Protein AF-A0A3D2Q3T4-F1 (afdb_monomer_lite)

Sequence (61 aa):
MGPRVQNLFAQEGIVALMGATGNVDDVVRDFLKGSYIEGESLCEHGLFPHQDCEHEHHHEE

Radius of gyration: 15.59 Å; chains: 1; bounding box: 29×42×34 Å

pLDDT: mean 75.61, std 19.37, range [38.47, 96.94]

Structure (mmCIF, N/CA/C/O backbone):
data_AF-A0A3D2Q3T4-F1
#
_entry.id   AF-A0A3D2Q3T4-F1
#
loop_
_atom_site.group_PDB
_atom_site.id
_atom_site.type_symbol
_atom_site.label_atom_id
_atom_site.label_alt_id
_atom_site.label_comp_id
_atom_site.label_asym_id
_atom_site.label_entity_id
_atom_site.label_seq_id
_atom_site.pdbx_PDB_ins_code
_atom_site.Cartn_x
_atom_site.Cartn_y
_atom_site.Cartn_z
_atom_site.occupancy
_atom_site.B_iso_or_equiv
_atom_site.auth_seq_id
_atom_site.auth_comp_id
_atom_site.auth_asym_id
_atom_site.auth_atom_id
_atom_site.pdbx_PDB_model_num
ATOM 1 N N . MET A 1 1 ? 5.221 7.711 0.137 1.00 80.94 1 MET A N 1
ATOM 2 C CA . MET A 1 1 ? 3.991 8.337 0.682 1.00 80.94 1 MET A CA 1
ATOM 3 C C . MET A 1 1 ? 4.360 9.087 1.952 1.00 80.94 1 MET A C 1
ATOM 5 O O . MET A 1 1 ? 5.036 8.508 2.791 1.00 80.94 1 MET A O 1
ATOM 9 N N . GLY A 1 2 ? 3.959 10.354 2.092 1.00 83.44 2 GLY A N 1
ATOM 10 C CA . GLY A 1 2 ? 4.371 11.182 3.233 1.00 83.44 2 GLY A CA 1
ATOM 11 C C . GLY A 1 2 ? 3.666 10.845 4.563 1.00 83.44 2 GLY A C 1
ATOM 12 O O . GLY A 1 2 ? 2.606 10.213 4.542 1.00 83.44 2 GLY A O 1
ATOM 13 N N . PRO A 1 3 ? 4.200 11.322 5.707 1.00 84.81 3 PRO A N 1
ATOM 14 C CA . PRO A 1 3 ? 3.697 10.996 7.050 1.00 84.81 3 PRO A CA 1
ATOM 15 C C . PRO A 1 3 ? 2.230 11.375 7.289 1.00 84.81 3 PRO A C 1
ATOM 17 O O . PRO A 1 3 ? 1.492 10.647 7.940 1.00 84.81 3 PRO A O 1
ATOM 20 N N . ARG A 1 4 ? 1.767 12.485 6.700 1.00 89.62 4 ARG A N 1
ATOM 21 C CA . ARG A 1 4 ? 0.375 12.948 6.835 1.00 89.62 4 ARG A CA 1
ATOM 22 C C . ARG A 1 4 ? -0.644 11.909 6.360 1.00 89.62 4 ARG A C 1
ATOM 24 O O . ARG A 1 4 ? -1.658 11.696 7.011 1.00 89.62 4 ARG A O 1
ATOM 31 N N . VAL A 1 5 ? -0.369 11.263 5.226 1.00 88.00 5 VAL A N 1
ATOM 32 C CA . VAL A 1 5 ? -1.274 10.264 4.636 1.00 88.00 5 VAL A CA 1
ATOM 33 C C . VAL A 1 5 ? -1.195 8.945 5.406 1.00 88.00 5 VAL A C 1
ATOM 35 O O . VAL A 1 5 ? -2.219 8.309 5.620 1.00 88.00 5 VAL A O 1
ATOM 38 N N . GLN A 1 6 ? -0.005 8.576 5.897 1.00 88.75 6 GLN A N 1
ATOM 39 C CA . GLN A 1 6 ? 0.164 7.424 6.793 1.00 88.75 6 GLN A CA 1
ATOM 40 C C . GLN A 1 6 ? -0.690 7.579 8.060 1.00 88.75 6 GLN A C 1
ATOM 42 O O . GLN A 1 6 ? -1.421 6.661 8.420 1.00 88.75 6 GLN A O 1
ATOM 47 N N . ASN A 1 7 ? -0.659 8.764 8.681 1.00 90.06 7 ASN A N 1
ATOM 48 C CA . ASN A 1 7 ? -1.456 9.064 9.869 1.00 90.06 7 ASN A CA 1
ATOM 49 C C . ASN A 1 7 ? -2.962 9.018 9.589 1.00 90.06 7 ASN A C 1
ATOM 51 O O . ASN A 1 7 ? -3.705 8.501 10.417 1.00 90.06 7 ASN A O 1
ATOM 55 N N . LEU A 1 8 ? -3.410 9.527 8.437 1.00 95.12 8 LEU A N 1
ATOM 56 C CA . LEU A 1 8 ? -4.819 9.460 8.044 1.00 95.12 8 LEU A CA 1
ATOM 57 C C . LEU A 1 8 ? -5.286 8.008 7.877 1.00 95.12 8 LEU A C 1
ATOM 59 O O . LEU A 1 8 ? -6.338 7.637 8.381 1.00 95.12 8 LEU A O 1
ATOM 63 N N . PHE A 1 9 ? -4.488 7.165 7.218 1.00 94.62 9 PHE A N 1
ATOM 64 C CA . PHE A 1 9 ? -4.819 5.749 7.070 1.00 94.62 9 PHE A CA 1
ATOM 65 C C . PHE A 1 9 ? -4.856 5.015 8.410 1.00 94.62 9 PHE A C 1
ATOM 67 O O . PHE A 1 9 ? -5.802 4.274 8.663 1.00 94.62 9 PHE A O 1
ATOM 74 N N . ALA A 1 10 ? -3.895 5.275 9.297 1.00 92.56 10 ALA A N 1
ATOM 75 C CA . ALA A 1 10 ? -3.870 4.666 10.623 1.00 92.56 10 ALA A CA 1
ATOM 76 C C . ALA A 1 10 ? -5.106 5.029 11.466 1.00 92.56 10 ALA A C 1
ATOM 78 O O . ALA A 1 10 ? -5.642 4.165 12.158 1.00 92.56 10 ALA A O 1
ATOM 79 N N . GLN A 1 11 ? -5.583 6.276 11.378 1.00 96.69 11 GLN A N 1
ATOM 80 C CA . GLN A 1 11 ? -6.796 6.732 12.072 1.00 96.69 11 GLN A CA 1
ATOM 81 C C . GLN A 1 11 ? -8.052 5.980 11.610 1.00 96.69 11 GLN A C 1
ATOM 83 O O . GLN A 1 11 ? -8.915 5.673 12.426 1.00 96.69 11 GLN A O 1
ATOM 88 N N . GLU A 1 12 ? -8.110 5.607 10.333 1.00 96.94 12 GLU A N 1
ATOM 89 C CA . GLU A 1 12 ? -9.219 4.848 9.742 1.00 96.94 12 GLU A CA 1
ATOM 90 C C . GLU A 1 12 ? -9.031 3.320 9.833 1.00 96.94 12 GLU A C 1
ATOM 92 O O . GLU A 1 12 ? -9.800 2.553 9.252 1.00 96.94 12 GLU A O 1
ATOM 97 N N . GLY A 1 13 ? -7.995 2.842 10.534 1.00 95.50 13 GLY A N 1
ATOM 98 C CA . GLY A 1 13 ? -7.689 1.410 10.636 1.00 95.50 13 GLY A CA 1
ATOM 99 C C . GLY A 1 13 ? -7.190 0.783 9.328 1.00 95.50 13 GLY A C 1
ATOM 100 O O . GLY A 1 13 ? -7.258 -0.435 9.154 1.00 95.50 13 GLY A O 1
ATOM 101 N N . ILE A 1 14 ? -6.689 1.600 8.400 1.00 95.44 14 ILE A N 1
ATOM 102 C CA . ILE A 1 14 ? -6.136 1.173 7.115 1.00 95.44 14 ILE A CA 1
ATOM 103 C C . ILE A 1 14 ? -4.625 0.967 7.263 1.00 95.44 14 ILE A C 1
ATOM 105 O O . ILE A 1 14 ? -3.882 1.877 7.631 1.00 95.44 14 ILE A O 1
ATOM 109 N N . VAL A 1 15 ? -4.153 -0.231 6.917 1.00 90.38 15 VAL A N 1
ATOM 110 C CA . VAL A 1 15 ? -2.721 -0.553 6.875 1.00 90.38 15 VAL A CA 1
ATOM 111 C C . VAL A 1 15 ? -2.164 -0.197 5.501 1.00 90.38 15 VAL A C 1
ATOM 113 O O . VAL A 1 15 ? -2.593 -0.746 4.487 1.00 90.38 15 VAL A O 1
ATOM 116 N N . ALA A 1 16 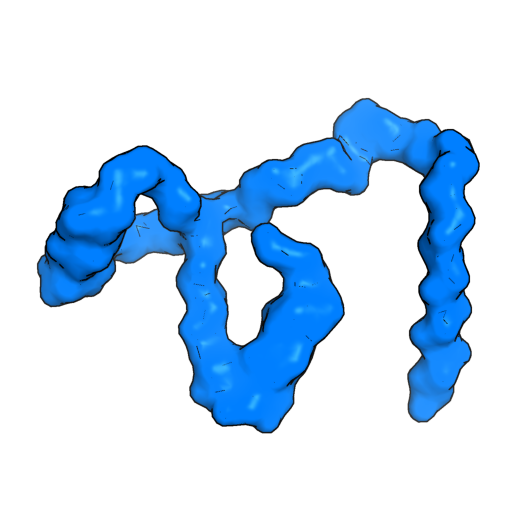? -1.195 0.714 5.464 1.00 88.06 16 ALA A N 1
ATOM 117 C CA . ALA A 1 16 ? -0.547 1.134 4.230 1.00 88.06 1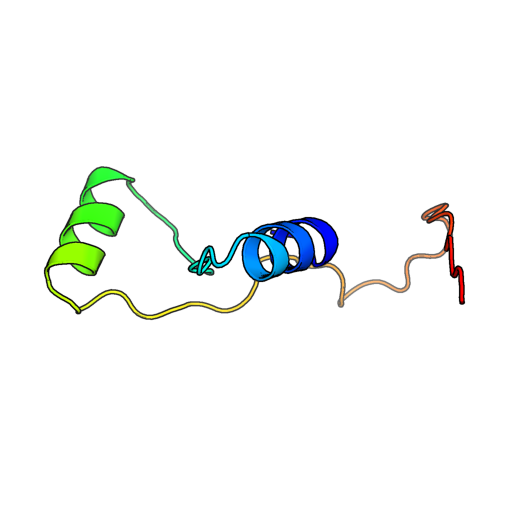6 ALA A CA 1
ATOM 118 C C . ALA A 1 16 ? 0.771 0.383 4.013 1.00 88.06 16 ALA A C 1
ATOM 120 O O . ALA A 1 16 ? 1.686 0.475 4.828 1.00 88.06 16 ALA A O 1
ATOM 121 N N . LEU A 1 17 ? 0.878 -0.317 2.885 1.00 88.00 17 LEU A N 1
ATOM 122 C CA . LEU A 1 17 ? 2.105 -0.993 2.467 1.00 88.00 17 LEU A CA 1
ATOM 123 C C . LEU A 1 17 ? 2.978 -0.030 1.663 1.00 88.00 17 LEU A C 1
ATOM 125 O O . LEU A 1 17 ? 2.495 0.661 0.763 1.00 88.00 17 LEU A O 1
ATOM 129 N N . MET A 1 18 ? 4.267 0.025 1.993 1.00 86.06 18 MET A N 1
ATOM 130 C CA . MET A 1 18 ? 5.227 0.938 1.372 1.00 86.06 18 MET A CA 1
ATOM 131 C C . MET A 1 18 ? 6.278 0.191 0.551 1.00 86.06 18 MET A C 1
ATOM 133 O O . MET A 1 18 ? 6.464 -1.017 0.697 1.00 86.06 18 MET A O 1
ATOM 137 N N . GLY A 1 19 ? 6.938 0.932 -0.342 1.00 83.56 19 GLY A N 1
ATOM 138 C CA . GLY A 1 19 ? 8.058 0.429 -1.138 1.00 83.56 19 GLY A CA 1
ATOM 139 C C . GLY A 1 19 ? 7.683 -0.376 -2.386 1.00 83.56 19 GLY A C 1
ATOM 140 O O . GLY A 1 19 ? 8.572 -0.916 -3.037 1.00 83.56 19 GLY A O 1
ATOM 141 N N . ALA A 1 20 ? 6.400 -0.438 -2.757 1.00 88.56 20 ALA A N 1
ATOM 142 C CA . ALA A 1 20 ? 5.969 -1.100 -3.985 1.00 88.56 20 ALA A CA 1
ATOM 143 C C . ALA A 1 20 ? 6.532 -0.371 -5.210 1.00 88.56 20 ALA A C 1
ATOM 145 O O . ALA A 1 20 ? 6.312 0.829 -5.387 1.00 88.56 20 ALA A O 1
ATOM 146 N N . THR A 1 21 ? 7.233 -1.106 -6.071 1.00 86.75 21 THR A N 1
ATOM 147 C CA . THR A 1 21 ? 7.806 -0.593 -7.321 1.00 86.75 21 THR A CA 1
ATOM 148 C C . THR A 1 21 ? 7.624 -1.609 -8.444 1.00 86.75 21 THR A C 1
ATOM 150 O O . THR A 1 21 ? 7.476 -2.802 -8.192 1.00 86.75 21 THR A O 1
ATOM 153 N N . GLY A 1 22 ? 7.630 -1.141 -9.694 1.00 88.38 22 GLY A N 1
ATOM 154 C CA . GLY A 1 22 ? 7.468 -1.998 -10.871 1.00 88.38 22 GLY A CA 1
ATOM 155 C C . GLY A 1 22 ? 6.030 -2.061 -11.392 1.00 88.38 22 GLY A C 1
ATOM 156 O O . GLY A 1 22 ? 5.248 -1.126 -11.218 1.00 88.38 22 GLY A O 1
ATOM 157 N N . ASN A 1 23 ? 5.705 -3.140 -12.107 1.00 95.38 23 ASN A N 1
ATOM 158 C CA . ASN A 1 23 ? 4.392 -3.324 -12.718 1.00 95.38 23 ASN A CA 1
ATOM 159 C C . ASN A 1 23 ? 3.322 -3.622 -11.650 1.00 95.38 23 ASN A C 1
ATOM 161 O O . ASN A 1 23 ? 3.542 -4.419 -10.740 1.00 95.38 23 ASN A O 1
ATOM 165 N N . VAL A 1 24 ? 2.149 -3.001 -11.785 1.00 94.00 24 VAL A N 1
ATOM 166 C CA . VAL A 1 24 ? 1.049 -3.126 -10.817 1.00 94.00 24 VAL A CA 1
ATOM 167 C C . VAL A 1 24 ? 0.551 -4.569 -10.690 1.00 94.00 24 VAL A C 1
ATOM 169 O O . VAL A 1 24 ? 0.327 -5.033 -9.574 1.00 94.00 24 VAL A O 1
ATOM 172 N N . ASP A 1 25 ? 0.420 -5.296 -11.801 1.00 96.44 25 ASP A N 1
ATOM 173 C CA . ASP A 1 25 ? -0.052 -6.684 -11.799 1.00 96.44 25 ASP A CA 1
ATOM 174 C C . ASP A 1 25 ? 0.931 -7.616 -11.077 1.00 96.44 25 ASP A C 1
ATOM 176 O O . ASP A 1 25 ? 0.516 -8.540 -10.372 1.00 96.44 25 ASP A O 1
ATOM 180 N N . ASP A 1 26 ? 2.235 -7.362 -11.215 1.00 93.44 26 ASP A N 1
ATOM 181 C CA . ASP A 1 26 ? 3.281 -8.117 -10.519 1.00 93.44 26 ASP A CA 1
ATOM 182 C C . ASP A 1 26 ? 3.246 -7.854 -9.013 1.00 93.44 26 ASP A C 1
ATOM 184 O O . ASP A 1 26 ? 3.186 -8.801 -8.230 1.00 93.44 26 ASP A O 1
ATOM 188 N N . VAL A 1 27 ? 3.167 -6.583 -8.608 1.00 92.38 27 VAL A N 1
ATOM 189 C CA . VAL A 1 27 ? 3.077 -6.183 -7.195 1.00 92.38 27 VAL A CA 1
ATOM 190 C C . VAL A 1 27 ? 1.860 -6.811 -6.516 1.00 92.38 27 VAL A C 1
ATOM 192 O O . VAL A 1 27 ? 1.976 -7.379 -5.429 1.00 92.38 27 VAL A O 1
ATOM 195 N N . VAL A 1 28 ? 0.688 -6.749 -7.156 1.00 93.75 28 VAL A N 1
ATOM 196 C CA . VAL A 1 28 ? -0.541 -7.346 -6.614 1.00 93.75 28 VAL A CA 1
ATOM 197 C C . VAL A 1 28 ? -0.397 -8.864 -6.495 1.00 93.75 28 VAL A C 1
ATOM 199 O O . VAL A 1 28 ? -0.776 -9.450 -5.480 1.00 93.75 28 VAL A O 1
ATOM 202 N N . ARG A 1 29 ? 0.182 -9.519 -7.505 1.00 94.75 29 ARG A N 1
ATOM 203 C CA . ARG A 1 29 ? 0.410 -10.967 -7.498 1.00 94.75 29 ARG A CA 1
ATOM 204 C C . ARG A 1 29 ? 1.379 -11.403 -6.400 1.00 94.75 29 ARG A C 1
ATOM 206 O O . ARG A 1 29 ? 1.125 -12.423 -5.762 1.00 94.75 29 ARG A O 1
ATOM 213 N N . ASP A 1 30 ? 2.454 -10.662 -6.169 1.00 91.81 30 ASP A N 1
ATOM 214 C CA . ASP A 1 30 ? 3.434 -10.971 -5.124 1.00 91.81 30 ASP A CA 1
ATOM 215 C C . ASP A 1 30 ? 2.869 -10.718 -3.724 1.00 91.81 30 ASP A C 1
ATOM 217 O O . ASP A 1 30 ? 3.112 -11.505 -2.805 1.00 91.81 30 ASP A O 1
ATOM 221 N N . PHE A 1 31 ? 2.027 -9.692 -3.575 1.00 92.38 31 PHE A N 1
ATOM 222 C CA . PHE A 1 31 ? 1.281 -9.455 -2.343 1.00 92.38 31 PHE A CA 1
ATOM 223 C C . PHE A 1 31 ? 0.351 -10.628 -2.011 1.00 92.38 31 PHE A C 1
ATOM 225 O O . PHE A 1 31 ? 0.417 -11.176 -0.913 1.00 92.38 31 PHE A O 1
ATOM 232 N N . LEU A 1 32 ? -0.452 -11.085 -2.978 1.00 94.12 32 LEU A N 1
ATOM 233 C CA . LEU A 1 32 ? -1.368 -12.217 -2.786 1.00 94.12 32 LEU A CA 1
ATOM 234 C C . LEU A 1 32 ? -0.646 -13.540 -2.483 1.00 94.12 32 LEU A C 1
ATOM 236 O O . LEU A 1 32 ? -1.209 -14.409 -1.821 1.00 94.12 32 LEU A O 1
ATOM 240 N N . LYS A 1 33 ? 0.595 -13.705 -2.954 1.00 94.44 33 LYS A N 1
ATOM 241 C CA . LYS A 1 33 ? 1.445 -14.868 -2.654 1.00 94.44 33 LYS A CA 1
ATOM 242 C C . LYS A 1 33 ? 2.126 -14.793 -1.284 1.00 94.44 33 LYS A C 1
ATOM 244 O O . LYS A 1 33 ? 2.736 -15.777 -0.872 1.00 94.44 33 LYS A O 1
ATOM 249 N N . GLY A 1 34 ? 2.064 -13.648 -0.602 1.00 89.50 34 GLY A N 1
ATOM 250 C CA . GLY A 1 34 ? 2.816 -13.395 0.627 1.00 89.50 34 GLY A CA 1
ATOM 251 C C . GLY A 1 34 ? 4.323 -13.228 0.407 1.00 89.50 34 GLY A C 1
ATOM 252 O O . GLY A 1 34 ? 5.086 -13.328 1.361 1.00 89.50 34 GLY A O 1
ATOM 253 N N . SER A 1 35 ?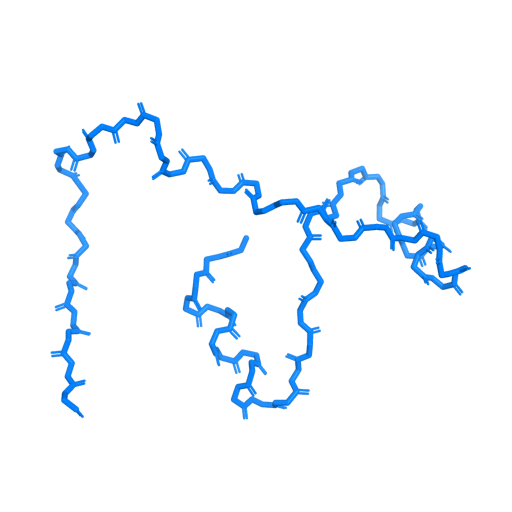 4.765 -13.003 -0.836 1.00 85.38 35 SER A N 1
ATOM 254 C CA . SER A 1 35 ? 6.174 -12.771 -1.185 1.00 85.38 35 SER A CA 1
ATOM 255 C C . SER A 1 35 ? 6.527 -11.288 -1.323 1.00 85.38 35 SER A C 1
ATOM 257 O O . SER A 1 35 ? 7.684 -10.963 -1.573 1.00 85.38 35 SER A O 1
ATOM 259 N N . TYR A 1 36 ? 5.548 -10.391 -1.179 1.00 81.25 36 TYR A N 1
ATOM 260 C CA . TYR A 1 36 ? 5.784 -8.951 -1.142 1.00 81.25 36 TYR A CA 1
ATOM 261 C C . TYR A 1 36 ? 6.542 -8.570 0.131 1.00 81.25 36 TYR A C 1
ATOM 263 O O . TYR A 1 36 ? 6.067 -8.806 1.242 1.00 81.25 36 TYR A O 1
ATOM 271 N N . ILE A 1 37 ? 7.714 -7.966 -0.047 1.00 71.31 37 ILE A N 1
ATOM 272 C CA . ILE A 1 37 ? 8.517 -7.408 1.036 1.00 71.31 37 ILE A CA 1
ATOM 273 C C . ILE A 1 37 ? 8.256 -5.906 1.052 1.00 71.31 37 ILE A C 1
ATOM 275 O O . ILE A 1 37 ? 8.412 -5.235 0.032 1.00 71.31 37 ILE A O 1
ATOM 279 N N . GLU A 1 38 ? 7.840 -5.386 2.204 1.00 70.94 38 GLU A N 1
ATOM 280 C CA . GLU A 1 38 ? 7.742 -3.945 2.414 1.00 70.94 38 GLU A CA 1
ATOM 281 C C . GLU A 1 38 ? 9.110 -3.290 2.182 1.00 70.94 38 GLU A C 1
ATOM 283 O O . GLU A 1 38 ? 10.128 -3.713 2.728 1.00 70.94 38 GLU A O 1
ATOM 288 N N . GLY A 1 39 ? 9.145 -2.289 1.307 1.00 68.81 39 GLY A N 1
ATOM 289 C CA . GLY A 1 39 ? 10.360 -1.535 1.025 1.00 68.81 39 GLY A CA 1
ATOM 290 C C . GLY A 1 39 ? 10.408 -0.241 1.828 1.00 68.81 39 GLY A C 1
ATOM 291 O O . GLY A 1 39 ? 9.393 0.242 2.337 1.00 68.81 39 GLY A O 1
ATOM 292 N N . GLU A 1 40 ? 11.598 0.350 1.899 1.00 64.56 40 GLU A N 1
ATOM 293 C CA . GLU A 1 40 ? 11.788 1.662 2.511 1.00 64.56 40 GLU A CA 1
ATOM 294 C C . GLU A 1 40 ? 10.926 2.736 1.828 1.00 64.56 40 GLU A C 1
ATOM 296 O O . GLU A 1 40 ? 10.523 2.635 0.662 1.00 64.56 40 GLU A O 1
ATOM 301 N N . SER A 1 41 ? 10.635 3.803 2.573 1.00 66.19 41 SER A N 1
ATOM 302 C CA . SER A 1 41 ? 10.001 4.983 1.997 1.00 66.19 41 SER A CA 1
ATOM 303 C C . SER A 1 41 ? 10.899 5.546 0.896 1.00 66.19 41 SER A C 1
ATOM 305 O O . SER A 1 41 ? 11.971 6.069 1.174 1.00 66.19 41 SER A O 1
ATOM 307 N N . LEU A 1 42 ? 10.426 5.514 -0.350 1.00 66.81 42 LEU A N 1
ATOM 308 C CA . LEU A 1 42 ? 11.122 6.089 -1.512 1.00 66.81 42 LEU A CA 1
ATOM 309 C C . LEU A 1 42 ? 11.159 7.632 -1.496 1.00 66.81 42 LEU A C 1
ATOM 311 O O . LEU A 1 42 ? 11.430 8.267 -2.511 1.00 66.81 42 LEU A O 1
ATOM 315 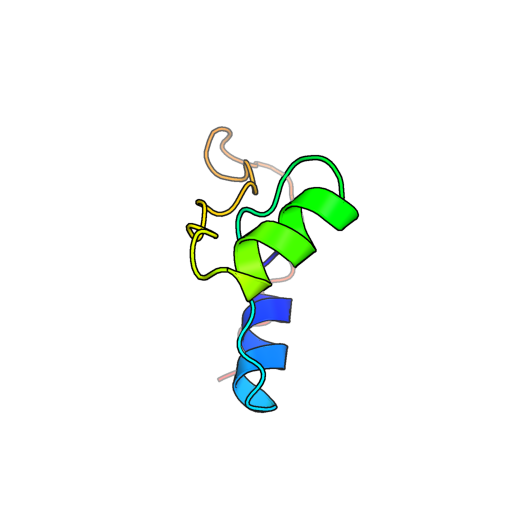N N . CYS A 1 43 ? 10.791 8.263 -0.380 1.00 64.94 43 CYS A N 1
ATOM 316 C CA . CYS A 1 43 ? 10.836 9.708 -0.237 1.00 64.94 43 CYS A CA 1
ATOM 317 C C . CYS A 1 43 ? 12.276 10.151 0.053 1.00 64.94 43 CYS A C 1
ATOM 319 O O . CYS A 1 43 ? 12.765 9.994 1.165 1.00 64.94 43 CYS A O 1
ATOM 321 N N . GLU A 1 44 ? 12.916 10.782 -0.924 1.00 58.22 44 GLU A N 1
ATOM 322 C CA . GLU A 1 44 ? 14.316 11.228 -0.879 1.00 58.22 44 GLU A CA 1
ATOM 323 C C . GLU A 1 44 ? 14.522 12.562 -0.120 1.00 58.22 44 GLU A C 1
ATOM 325 O O . GLU A 1 44 ? 15.360 13.382 -0.477 1.00 58.22 44 GLU A O 1
ATOM 330 N N . HIS A 1 45 ? 13.760 12.820 0.950 1.00 60.28 45 HIS A N 1
ATOM 331 C CA . HIS A 1 45 ? 13.799 14.097 1.692 1.00 60.28 45 HIS A CA 1
ATOM 332 C C . HIS A 1 45 ? 14.891 14.162 2.784 1.00 60.28 45 HIS A C 1
ATOM 334 O O . HIS A 1 45 ? 14.702 14.806 3.812 1.00 60.28 45 HIS A O 1
ATOM 340 N N . GLY A 1 46 ? 16.026 13.481 2.596 1.00 49.97 46 GLY A N 1
ATOM 341 C CA . GLY A 1 46 ? 17.088 13.375 3.613 1.00 49.97 46 GLY A CA 1
ATOM 342 C C . GLY A 1 46 ? 18.496 13.776 3.165 1.00 49.97 46 GLY A C 1
ATOM 343 O O . GLY A 1 46 ? 19.396 13.809 4.000 1.00 49.97 46 GLY A O 1
ATOM 344 N N . LEU A 1 47 ? 18.716 14.064 1.876 1.00 46.91 47 LEU A N 1
ATOM 345 C CA . LEU A 1 47 ? 20.065 14.272 1.321 1.00 46.91 47 LEU A CA 1
ATOM 346 C C . LEU A 1 47 ? 20.444 15.741 1.088 1.00 46.91 47 LEU A C 1
ATOM 348 O O . LEU A 1 47 ? 21.615 16.031 0.849 1.00 46.91 47 LEU A O 1
ATOM 352 N N . PHE A 1 48 ? 19.498 16.673 1.214 1.00 47.75 48 PHE A N 1
ATOM 353 C CA . PHE A 1 48 ? 19.762 18.103 1.076 1.00 47.75 48 PHE A CA 1
ATOM 354 C C . PHE A 1 48 ? 19.207 18.864 2.283 1.00 47.75 48 PHE A C 1
ATOM 356 O O . PHE A 1 48 ? 18.054 18.638 2.659 1.00 47.75 48 PHE A O 1
ATOM 363 N N . PRO A 1 49 ? 19.987 19.773 2.901 1.00 46.00 49 PRO A N 1
ATOM 364 C CA . PRO A 1 49 ? 19.427 20.727 3.840 1.00 46.00 49 PRO A CA 1
ATOM 365 C C . PRO A 1 49 ? 18.503 21.641 3.032 1.00 46.00 49 PRO A C 1
ATOM 367 O O . PRO A 1 49 ? 18.967 22.518 2.308 1.00 46.00 49 PRO 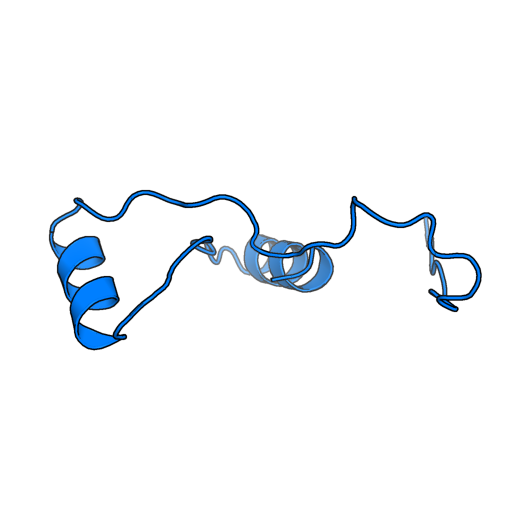A O 1
ATOM 370 N N . HIS A 1 50 ? 17.197 21.397 3.098 1.00 56.97 50 HIS A N 1
ATOM 371 C CA . HIS A 1 50 ? 16.201 22.277 2.498 1.00 56.97 50 HIS A CA 1
ATOM 372 C C . HIS A 1 50 ? 16.161 23.596 3.288 1.00 56.97 50 HIS A C 1
ATOM 374 O O . HIS A 1 50 ? 15.355 23.766 4.199 1.00 56.97 50 HIS A O 1
ATOM 380 N N . GLN A 1 51 ? 17.063 24.525 2.955 1.00 52.47 51 GLN A N 1
ATOM 381 C CA . GLN A 1 51 ? 16.760 25.952 3.032 1.00 52.47 51 GLN A CA 1
ATOM 382 C C . GLN A 1 51 ? 15.684 26.213 1.965 1.00 52.47 51 GLN A C 1
ATOM 384 O O . GLN A 1 51 ? 15.862 25.829 0.812 1.00 52.47 51 GLN A O 1
ATOM 389 N N . ASP A 1 52 ? 14.558 26.792 2.376 1.00 45.88 52 ASP A N 1
ATOM 390 C CA . ASP A 1 52 ? 13.453 27.263 1.523 1.00 45.88 52 ASP A CA 1
ATOM 391 C C . ASP A 1 52 ? 12.447 26.221 0.999 1.00 45.88 52 ASP A C 1
ATOM 393 O O . ASP A 1 52 ? 11.904 26.341 -0.100 1.00 45.88 52 ASP A O 1
ATOM 397 N N . CYS A 1 53 ? 12.090 25.231 1.820 1.00 52.00 53 CYS A N 1
ATOM 398 C CA . CYS A 1 53 ? 10.732 24.687 1.752 1.00 52.00 53 CYS A CA 1
ATOM 399 C C . CYS A 1 53 ? 9.912 25.319 2.877 1.00 52.00 53 CYS A C 1
ATOM 401 O O . CYS A 1 53 ? 10.068 24.940 4.035 1.00 52.00 53 CYS A O 1
ATOM 403 N N . GLU A 1 54 ? 9.058 26.285 2.527 1.00 46.50 54 GLU A N 1
ATOM 404 C CA . GLU A 1 54 ? 8.006 26.846 3.386 1.00 46.50 54 GLU A CA 1
ATOM 405 C C . GLU A 1 54 ? 7.026 25.717 3.762 1.00 46.50 54 GLU A C 1
ATOM 407 O O . GLU A 1 54 ? 5.962 25.538 3.171 1.00 46.50 54 GLU A O 1
ATOM 412 N N . HIS A 1 55 ? 7.422 24.867 4.703 1.00 53.12 55 HIS A N 1
ATOM 413 C CA . HIS A 1 55 ? 6.512 23.975 5.392 1.00 53.12 55 HIS A CA 1
ATOM 414 C C . HIS A 1 55 ? 5.942 24.763 6.563 1.00 53.12 55 HIS A C 1
ATOM 416 O O . HIS A 1 55 ? 6.601 24.930 7.588 1.00 53.12 55 HIS A O 1
ATOM 422 N N . GLU A 1 56 ? 4.707 25.242 6.409 1.00 41.56 56 GLU A N 1
ATOM 423 C CA . GLU A 1 56 ? 3.871 25.617 7.544 1.00 41.56 56 GLU A CA 1
ATOM 424 C C . GLU A 1 56 ? 3.786 24.412 8.491 1.00 41.56 56 GLU A C 1
ATOM 426 O O . GLU A 1 56 ? 3.043 23.449 8.286 1.00 41.56 56 GLU A O 1
ATOM 431 N N . HIS A 1 57 ? 4.617 24.451 9.530 1.00 47.91 57 HIS A N 1
ATOM 432 C CA . HIS A 1 57 ? 4.515 23.607 10.703 1.00 47.91 57 HIS A CA 1
ATOM 433 C C . HIS A 1 57 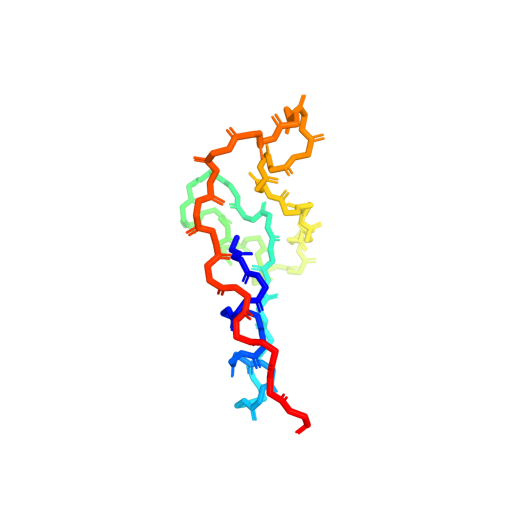? 3.314 24.088 11.522 1.00 47.91 57 HIS A C 1
ATOM 435 O O . HIS A 1 57 ? 3.477 24.802 12.508 1.00 47.91 57 HIS A O 1
ATOM 441 N N . HIS A 1 58 ? 2.103 23.688 11.130 1.00 39.97 58 HIS A N 1
ATOM 442 C CA . HIS A 1 58 ? 0.969 23.698 12.053 1.00 39.97 58 HIS A CA 1
ATOM 443 C C . HIS A 1 58 ? 1.167 22.566 13.068 1.00 39.97 58 HIS A C 1
ATOM 445 O O . HIS A 1 58 ? 0.775 21.417 12.871 1.00 39.97 58 HIS A O 1
ATOM 451 N N . HIS A 1 59 ? 1.897 22.922 14.119 1.00 46.25 59 HIS A N 1
ATOM 452 C CA . HIS A 1 59 ? 1.901 22.275 15.417 1.00 46.25 59 HIS A CA 1
ATOM 453 C C . HIS A 1 59 ? 0.676 22.829 16.157 1.00 46.25 59 HIS A C 1
ATOM 455 O O . HIS A 1 59 ? 0.666 24.006 16.504 1.00 46.25 59 HIS A O 1
ATOM 461 N N . GLU A 1 60 ? -0.354 22.019 16.367 1.00 38.47 60 GLU A N 1
ATOM 462 C CA . GLU A 1 60 ? -1.428 22.334 17.313 1.00 38.47 60 GLU A CA 1
ATOM 463 C C . GLU A 1 60 ? -1.531 21.172 18.309 1.00 38.47 60 GLU A C 1
ATOM 465 O O . GLU A 1 60 ? -1.305 20.015 17.949 1.00 38.47 60 GLU A O 1
ATOM 470 N N . GLU A 1 61 ? -1.708 21.569 19.568 1.00 46.97 61 GLU A N 1
ATOM 471 C CA . GLU A 1 61 ? -1.377 20.899 20.837 1.00 46.97 61 GLU A CA 1
ATOM 472 C C . GLU A 1 61 ? -2.128 19.595 21.146 1.00 46.97 61 GLU A C 1
ATOM 474 O O . GLU A 1 61 ? -3.320 19.467 20.784 1.00 46.97 61 GLU A O 1
#

Foldseek 3Di:
DDPVVVVVCVVVVHDDAADDDDDPVVQVVCVVVVNDDRDDHPPPPPPDPDPDPPDPPPDDD

Secondary structure (DSSP, 8-state):
--HHHHHHHHHTTPPPP----S-HHHHHHHHHTT-PPPPP----TTSS--TT---------